Protein AF-A0A5M8FQM2-F1 (afdb_monomer)

Radius of gyration: 14.19 Å; Cα contacts (8 Å, |Δi|>4): 10; chains: 1; bounding box: 37×27×32 Å

Foldseek 3Di:
DPPPPDPVVVVVVVCVVVVPPDVVCVVVVVLVVCLCVVCPPNDDPVSVVCSVVPVDPDPPPPPD

Sequence (64 aa):
AAEFPCITSWLKSWMIPFHGVATKYLTNYLGWRRLLERYKAQLNPLIFLGESLGYTGVQQLTQT

Organism: Pseudomonas veronii (NCBI:txid76761)

Mean predicted aligned error: 11.21 Å

pLDDT: mean 71.04, std 12.17, range [35.19, 83.0]

Secondary structure (DSSP, 8-state):
------HHHHHHHHHGGGTT--GGGHHHHHHHHHHHHHHGGG--HHHHHHHHTT----------

Structure (mmCIF, N/CA/C/O backbone):
data_AF-A0A5M8FQM2-F1
#
_entry.id   AF-A0A5M8FQM2-F1
#
loop_
_atom_site.group_PDB
_atom_site.id
_atom_site.type_symbol
_atom_site.label_atom_id
_atom_site.label_alt_id
_atom_site.label_comp_id
_atom_site.label_asym_id
_atom_site.label_entity_id
_atom_site.label_seq_id
_atom_site.pdbx_PDB_ins_code
_atom_site.Cartn_x
_atom_site.Cartn_y
_atom_site.Cartn_z
_atom_site.occupancy
_atom_site.B_iso_or_equiv
_atom_site.auth_seq_id
_atom_site.auth_comp_id
_atom_site.auth_asym_id
_atom_site.auth_atom_id
_atom_site.pdbx_PDB_model_num
ATOM 1 N N . ALA A 1 1 ? 26.653 -6.896 18.832 1.00 35.19 1 ALA A N 1
ATOM 2 C CA . ALA A 1 1 ? 26.612 -6.134 17.572 1.00 35.19 1 ALA A CA 1
ATOM 3 C C . ALA A 1 1 ? 25.360 -6.564 16.823 1.00 35.19 1 ALA A C 1
ATOM 5 O O . ALA A 1 1 ? 25.270 -7.725 16.454 1.00 35.19 1 ALA A O 1
ATOM 6 N N . ALA A 1 2 ? 24.349 -5.699 16.728 1.00 45.66 2 ALA A N 1
ATOM 7 C CA . ALA A 1 2 ? 23.176 -5.981 15.909 1.00 45.66 2 ALA A CA 1
ATOM 8 C C . ALA A 1 2 ? 23.558 -5.651 14.464 1.00 45.66 2 ALA A C 1
ATOM 10 O O . ALA A 1 2 ? 23.742 -4.484 14.127 1.00 45.66 2 ALA A O 1
ATOM 11 N N . GLU A 1 3 ? 23.775 -6.677 13.648 1.00 50.81 3 GLU A N 1
ATOM 12 C CA . GLU A 1 3 ? 23.978 -6.497 12.216 1.00 50.81 3 GLU A CA 1
ATOM 13 C C . GLU A 1 3 ? 22.682 -5.937 11.634 1.00 50.81 3 GLU A C 1
ATOM 15 O O . GLU A 1 3 ? 21.666 -6.628 11.574 1.00 50.81 3 GLU A O 1
ATOM 20 N N . PHE A 1 4 ? 22.679 -4.657 11.263 1.00 60.06 4 PHE A N 1
ATOM 21 C CA . PHE A 1 4 ? 21.576 -4.099 10.495 1.00 60.06 4 PHE A CA 1
ATOM 22 C C . PHE A 1 4 ? 21.621 -4.762 9.117 1.00 60.06 4 PHE A C 1
ATOM 24 O O . PHE A 1 4 ? 22.604 -4.573 8.394 1.00 60.06 4 PHE A O 1
ATOM 31 N N . PRO A 1 5 ? 20.618 -5.574 8.744 1.00 61.09 5 PRO A N 1
ATOM 32 C CA . PRO A 1 5 ? 20.655 -6.281 7.477 1.00 61.09 5 PRO A CA 1
ATOM 33 C C . PRO A 1 5 ? 20.731 -5.257 6.346 1.00 61.09 5 PRO A C 1
ATOM 35 O O . PRO A 1 5 ? 19.906 -4.345 6.255 1.00 61.09 5 PRO A O 1
ATOM 38 N N . CYS A 1 6 ? 21.747 -5.397 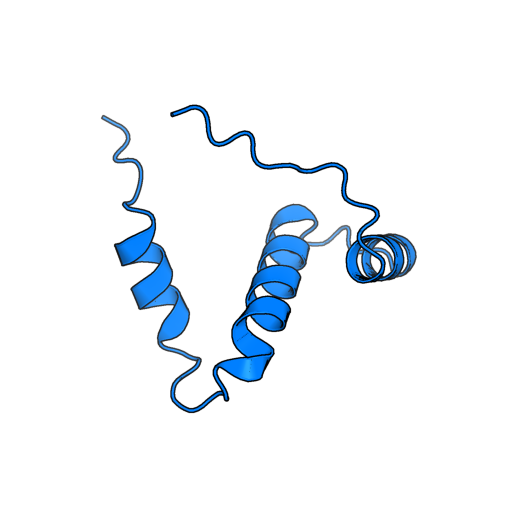5.491 1.00 69.44 6 CYS A N 1
ATOM 39 C CA . CYS A 1 6 ? 21.896 -4.563 4.307 1.00 69.44 6 CYS A CA 1
ATOM 40 C C . CYS A 1 6 ? 20.599 -4.645 3.490 1.00 69.44 6 CYS A C 1
ATOM 42 O O . CYS A 1 6 ? 20.154 -5.727 3.102 1.00 69.44 6 CYS A O 1
ATOM 44 N N . ILE A 1 7 ? 19.975 -3.492 3.238 1.00 64.62 7 ILE A N 1
ATOM 45 C CA . ILE A 1 7 ? 18.632 -3.424 2.644 1.00 64.62 7 ILE A CA 1
ATOM 46 C C . ILE A 1 7 ? 18.567 -4.154 1.294 1.00 64.62 7 ILE A C 1
ATOM 48 O O . ILE A 1 7 ? 17.529 -4.681 0.909 1.00 64.62 7 ILE A O 1
ATOM 52 N N . THR A 1 8 ? 19.706 -4.240 0.599 1.00 68.50 8 THR A N 1
ATOM 53 C CA . THR A 1 8 ? 19.836 -4.888 -0.707 1.00 68.50 8 THR A CA 1
ATOM 54 C C . THR A 1 8 ? 19.855 -6.416 -0.632 1.00 68.50 8 THR A C 1
ATOM 56 O O . THR A 1 8 ? 19.306 -7.060 -1.526 1.00 68.50 8 THR A O 1
ATOM 59 N N . SER A 1 9 ? 20.438 -7.019 0.411 1.00 75.44 9 SER A N 1
ATOM 60 C CA . SER A 1 9 ? 20.485 -8.481 0.564 1.00 75.44 9 SER A CA 1
ATOM 61 C C . SER A 1 9 ? 19.157 -9.039 1.072 1.00 75.44 9 SER A C 1
ATOM 63 O O . SER A 1 9 ? 18.710 -10.073 0.578 1.00 75.44 9 SER A O 1
ATOM 65 N N . TRP A 1 10 ? 18.465 -8.317 1.957 1.00 76.25 10 TRP A N 1
ATOM 6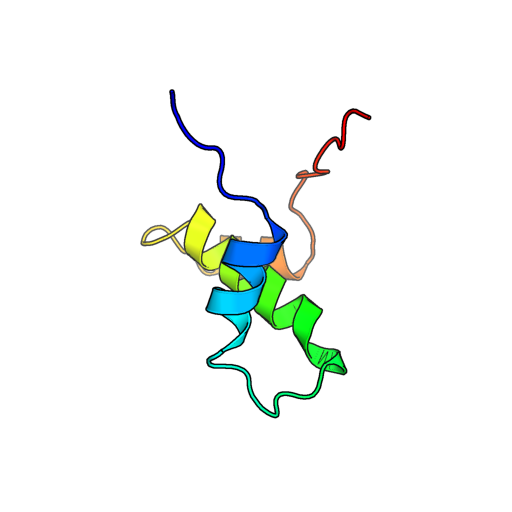6 C CA . TRP A 1 10 ? 17.085 -8.647 2.328 1.00 76.25 10 TRP A CA 1
ATOM 67 C C . TRP A 1 10 ? 16.129 -8.511 1.135 1.00 76.25 10 TRP A C 1
ATOM 69 O O . TRP A 1 10 ? 15.355 -9.428 0.858 1.00 76.25 10 TRP A O 1
ATOM 79 N N . LEU A 1 11 ? 16.229 -7.410 0.379 1.00 74.31 11 LEU A N 1
ATOM 80 C CA . LEU A 1 11 ? 15.364 -7.170 -0.776 1.00 74.31 11 LEU A CA 1
ATOM 81 C C . LEU A 1 11 ? 15.565 -8.227 -1.870 1.00 74.31 11 LEU A C 1
ATOM 83 O O . LEU A 1 11 ? 14.586 -8.707 -2.434 1.00 74.31 11 LEU A O 1
ATOM 87 N N . LYS A 1 12 ? 16.812 -8.640 -2.140 1.00 76.06 12 LYS A N 1
ATOM 88 C CA . LYS A 1 12 ? 17.104 -9.707 -3.112 1.00 76.06 12 LYS A CA 1
ATOM 89 C C . LYS A 1 12 ? 16.459 -11.033 -2.722 1.00 76.06 12 LYS A C 1
ATOM 91 O O . LYS A 1 12 ? 15.782 -11.620 -3.559 1.00 76.06 12 LYS A O 1
ATOM 96 N N . SER A 1 13 ? 16.608 -11.473 -1.472 1.00 79.94 13 SER A N 1
ATOM 97 C CA . SER A 1 13 ? 15.942 -12.692 -0.986 1.00 79.94 13 SER A CA 1
ATOM 98 C C . SER A 1 13 ? 14.419 -12.578 -1.040 1.00 79.94 13 SER A C 1
ATOM 100 O O . SER A 1 13 ? 13.726 -13.542 -1.356 1.00 79.94 13 SER A O 1
ATOM 102 N N . TRP A 1 14 ? 13.891 -11.382 -0.786 1.00 76.88 14 TRP A N 1
ATOM 103 C CA . TRP A 1 14 ? 12.461 -11.106 -0.850 1.00 76.88 14 TRP A CA 1
ATOM 104 C C . TRP A 1 14 ? 11.903 -11.090 -2.280 1.00 76.88 14 TRP A C 1
ATOM 106 O O . TRP A 1 14 ? 10.735 -11.404 -2.483 1.00 76.88 14 TRP A O 1
ATOM 116 N N . MET A 1 15 ? 12.727 -10.763 -3.278 1.00 77.69 15 MET A N 1
ATOM 117 C CA . MET A 1 15 ? 12.338 -10.755 -4.691 1.00 77.69 15 MET A CA 1
ATOM 118 C C . MET A 1 15 ? 12.321 -12.148 -5.342 1.00 77.69 15 M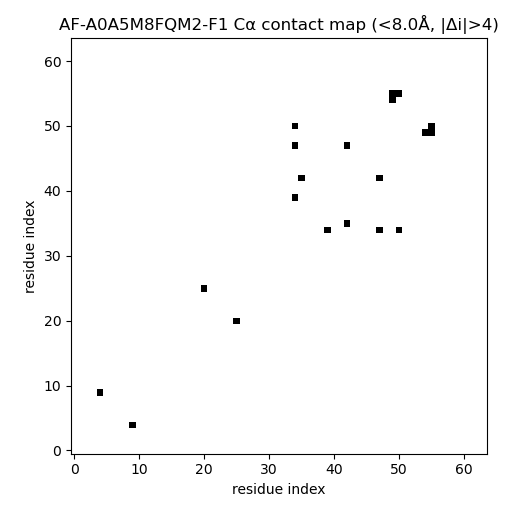ET A C 1
ATOM 120 O O . MET A 1 15 ? 11.747 -12.285 -6.421 1.00 77.69 15 MET A O 1
ATOM 124 N N . ILE A 1 16 ? 12.883 -13.180 -4.700 1.00 79.69 16 ILE A N 1
ATOM 125 C CA . ILE A 1 16 ? 12.939 -14.556 -5.235 1.00 79.69 16 ILE A CA 1
ATOM 126 C C . ILE A 1 16 ? 11.548 -15.097 -5.635 1.00 79.69 16 ILE A C 1
ATOM 128 O O . ILE A 1 16 ? 11.421 -15.647 -6.722 1.00 79.69 16 ILE A O 1
ATOM 132 N N . PRO A 1 17 ? 10.457 -14.919 -4.867 1.00 77.25 17 PRO A N 1
ATOM 133 C CA . PRO A 1 17 ? 9.138 -15.418 -5.272 1.00 77.25 17 PRO A CA 1
ATOM 134 C C . PRO A 1 17 ? 8.531 -14.687 -6.483 1.00 77.25 17 PRO A C 1
ATOM 136 O O . PRO A 1 17 ? 7.556 -15.165 -7.053 1.00 77.25 17 PRO A O 1
ATOM 139 N N . PHE A 1 18 ? 9.076 -13.529 -6.874 1.00 70.56 18 PHE A N 1
ATOM 140 C CA . PHE A 1 18 ? 8.519 -12.656 -7.912 1.00 70.56 18 PHE A CA 1
ATOM 141 C C . PHE A 1 18 ? 9.171 -12.855 -9.295 1.00 70.56 18 PHE A C 1
ATOM 143 O O . PHE A 1 18 ? 9.008 -11.997 -10.168 1.00 70.56 18 PHE A O 1
ATOM 150 N N . HIS A 1 19 ? 9.895 -13.963 -9.527 1.00 66.88 19 HIS A N 1
ATOM 151 C CA . HIS A 1 19 ? 10.480 -14.294 -10.836 1.00 66.88 19 HIS A CA 1
ATOM 152 C C . HIS A 1 19 ? 9.406 -14.264 -11.945 1.00 66.88 19 HIS A C 1
ATOM 154 O O . HIS A 1 19 ? 8.586 -15.170 -12.056 1.00 66.88 19 HIS A O 1
ATOM 160 N N . GLY A 1 20 ? 9.417 -13.209 -12.771 1.00 69.19 20 GLY A N 1
ATOM 161 C CA . GLY A 1 20 ? 8.510 -13.038 -13.915 1.00 69.19 20 GLY A CA 1
ATOM 162 C C . GLY A 1 20 ? 7.353 -12.050 -13.718 1.00 69.19 20 GLY A C 1
ATOM 163 O O . GLY A 1 20 ? 6.606 -11.810 -14.666 1.00 69.19 20 GLY A O 1
ATOM 164 N N . VAL A 1 21 ? 7.198 -11.428 -12.542 1.00 69.19 21 VAL A N 1
ATOM 165 C CA . VAL A 1 21 ? 6.203 -10.356 -12.364 1.00 69.19 21 VAL A CA 1
ATOM 166 C C . VAL A 1 21 ? 6.681 -9.105 -13.092 1.00 69.19 21 VAL A C 1
ATOM 168 O O . VAL A 1 21 ? 7.798 -8.635 -12.875 1.00 69.19 21 VAL A O 1
ATOM 171 N N . ALA A 1 22 ? 5.828 -8.555 -13.959 1.00 65.06 22 ALA A N 1
ATOM 172 C CA . ALA A 1 22 ? 6.128 -7.330 -14.684 1.00 65.06 22 ALA A CA 1
ATOM 173 C C . ALA A 1 22 ? 6.524 -6.228 -13.688 1.00 65.06 22 ALA A C 1
ATOM 175 O O . ALA A 1 22 ? 5.715 -5.793 -12.864 1.00 65.06 22 ALA A O 1
ATOM 176 N N . THR A 1 23 ? 7.769 -5.759 -13.787 1.00 69.19 23 THR A N 1
ATOM 177 C CA . THR A 1 23 ? 8.365 -4.724 -12.923 1.00 69.19 23 THR A CA 1
ATOM 178 C C . THR A 1 23 ? 7.521 -3.451 -12.846 1.00 69.19 23 THR A C 1
ATOM 180 O O . THR A 1 23 ? 7.589 -2.730 -11.855 1.00 69.19 23 THR A O 1
ATOM 183 N N . LYS A 1 24 ? 6.644 -3.227 -13.835 1.00 78.06 24 LYS A N 1
ATOM 184 C CA . LYS A 1 24 ? 5.609 -2.184 -13.855 1.00 78.06 24 LYS A CA 1
ATOM 185 C C . LYS A 1 24 ? 4.736 -2.146 -12.592 1.00 78.06 24 LYS A C 1
ATOM 187 O O . LYS A 1 24 ? 4.325 -1.064 -12.189 1.00 78.06 24 LYS A O 1
ATOM 192 N N . TYR A 1 25 ? 4.456 -3.289 -11.966 1.00 75.19 25 TYR A N 1
ATOM 193 C CA . TYR A 1 25 ? 3.614 -3.361 -10.764 1.00 75.19 25 TYR A CA 1
ATOM 194 C C . TYR A 1 25 ? 4.411 -3.534 -9.468 1.00 75.19 25 TYR A C 1
ATOM 196 O O . TYR A 1 25 ? 3.819 -3.588 -8.391 1.00 75.19 25 TYR A O 1
ATOM 204 N N . LEU A 1 26 ? 5.745 -3.588 -9.543 1.00 78.94 26 LEU A N 1
ATOM 205 C CA . LEU A 1 26 ? 6.608 -3.861 -8.393 1.00 78.94 26 LEU A CA 1
ATOM 206 C C . LEU A 1 26 ? 6.389 -2.857 -7.251 1.00 78.94 26 LEU A C 1
ATOM 208 O O . LEU A 1 26 ? 6.321 -3.251 -6.089 1.00 78.94 26 LEU A O 1
ATOM 212 N N . THR A 1 27 ? 6.190 -1.579 -7.579 1.00 77.62 27 THR A N 1
ATOM 213 C CA . THR A 1 27 ? 5.886 -0.525 -6.600 1.00 77.62 27 THR A CA 1
ATOM 214 C C . THR A 1 27 ? 4.600 -0.814 -5.824 1.00 77.62 27 THR A C 1
ATOM 216 O O . THR A 1 27 ? 4.570 -0.644 -4.606 1.00 77.62 27 THR A O 1
ATOM 219 N N . ASN A 1 28 ? 3.562 -1.323 -6.497 1.00 79.12 28 ASN A N 1
ATOM 220 C CA . ASN A 1 28 ? 2.303 -1.700 -5.854 1.00 79.12 28 ASN A CA 1
ATOM 221 C C . ASN A 1 28 ? 2.496 -2.881 -4.894 1.00 79.12 28 ASN A C 1
ATOM 223 O O . ASN A 1 28 ? 2.019 -2.834 -3.763 1.00 79.12 28 ASN A O 1
ATOM 227 N N . TYR A 1 29 ? 3.247 -3.907 -5.304 1.00 79.19 29 TYR A N 1
ATOM 228 C CA . TYR A 1 29 ? 3.535 -5.064 -4.449 1.00 79.19 29 TYR A CA 1
ATOM 229 C C . TYR A 1 29 ? 4.365 -4.698 -3.214 1.00 79.19 29 TYR A C 1
ATOM 231 O O . TYR A 1 29 ? 4.092 -5.194 -2.121 1.00 79.19 29 TYR A O 1
ATOM 239 N N . LEU A 1 30 ? 5.352 -3.809 -3.363 1.00 79.88 30 LEU A N 1
ATOM 240 C CA . LEU A 1 30 ? 6.151 -3.307 -2.243 1.00 79.88 30 LEU A CA 1
ATOM 241 C C . LEU A 1 30 ? 5.309 -2.465 -1.278 1.00 79.88 30 LEU A C 1
ATOM 243 O O . LEU A 1 30 ? 5.446 -2.609 -0.061 1.00 79.88 30 LEU A O 1
ATOM 247 N N . GLY A 1 31 ? 4.411 -1.630 -1.809 1.00 79.88 31 GLY A N 1
ATOM 248 C CA . GLY A 1 31 ? 3.445 -0.874 -1.012 1.00 79.88 31 GLY A CA 1
ATOM 249 C C . GLY A 1 31 ? 2.534 -1.794 -0.201 1.00 79.88 31 GLY A C 1
ATOM 250 O O . GLY A 1 31 ? 2.428 -1.651 1.016 1.00 79.88 31 GLY A O 1
ATOM 251 N N . TRP A 1 32 ? 1.958 -2.812 -0.842 1.00 78.56 32 TRP A N 1
ATOM 252 C CA . TRP A 1 32 ? 1.105 -3.791 -0.167 1.00 78.56 32 TRP A CA 1
ATOM 253 C C . TRP A 1 32 ? 1.867 -4.614 0.865 1.00 78.56 32 TRP A C 1
ATOM 255 O O . TRP A 1 32 ? 1.351 -4.860 1.952 1.00 78.56 32 TRP A O 1
ATOM 265 N N . ARG A 1 33 ? 3.113 -5.009 0.589 1.00 79.81 33 ARG A N 1
ATOM 266 C CA . ARG A 1 33 ? 3.915 -5.716 1.591 1.00 79.81 33 ARG A CA 1
ATOM 267 C C . ARG A 1 33 ? 4.170 -4.851 2.821 1.00 79.81 33 ARG A C 1
ATOM 269 O O . ARG A 1 33 ? 3.988 -5.347 3.928 1.00 79.81 33 ARG A O 1
ATOM 276 N N . ARG A 1 34 ? 4.556 -3.584 2.636 1.00 80.81 34 ARG A N 1
ATOM 277 C CA . ARG A 1 34 ? 4.763 -2.632 3.741 1.00 80.81 34 ARG A CA 1
ATOM 278 C C . ARG A 1 34 ? 3.500 -2.455 4.573 1.00 80.81 34 ARG A C 1
ATOM 280 O O . ARG A 1 34 ? 3.583 -2.450 5.797 1.00 80.81 34 ARG A O 1
ATOM 287 N N . LEU A 1 35 ? 2.3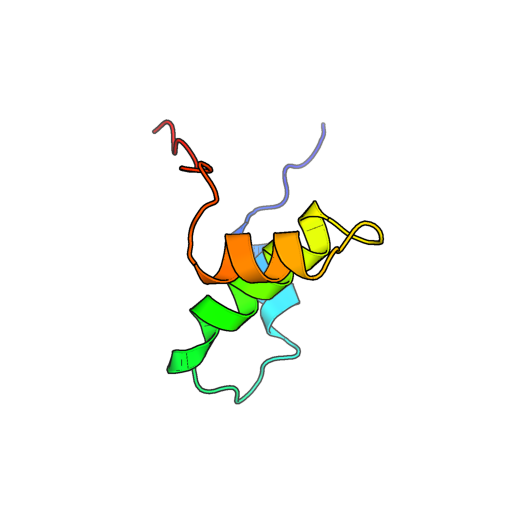46 -2.368 3.917 1.00 80.88 35 LEU A N 1
ATOM 288 C CA . LEU A 1 35 ? 1.046 -2.307 4.576 1.00 80.88 35 LEU A CA 1
ATOM 289 C C . LEU A 1 35 ? 0.803 -3.548 5.450 1.00 80.88 35 LEU A C 1
ATOM 291 O O . LEU A 1 35 ? 0.526 -3.433 6.643 1.00 80.88 35 LEU A O 1
ATOM 295 N N . LEU A 1 36 ? 0.958 -4.742 4.874 1.00 82.19 36 LEU A N 1
ATOM 296 C CA . LEU A 1 36 ? 0.776 -6.007 5.590 1.00 82.19 36 LEU A CA 1
ATOM 297 C C . LEU A 1 36 ? 1.762 -6.153 6.761 1.00 82.19 36 LEU A C 1
ATOM 299 O O . LEU A 1 36 ? 1.399 -6.653 7.821 1.00 82.19 36 LEU A O 1
ATOM 303 N N . GLU A 1 37 ? 3.003 -5.705 6.594 1.00 83.00 37 GLU A N 1
ATOM 304 C CA . GLU A 1 37 ? 4.046 -5.792 7.618 1.00 83.00 37 GLU A CA 1
ATOM 305 C C . GLU A 1 37 ? 3.838 -4.783 8.756 1.00 83.00 37 GLU A C 1
ATOM 307 O O . GLU A 1 37 ? 4.068 -5.118 9.922 1.00 83.00 37 GLU A O 1
ATOM 312 N N . ARG A 1 38 ? 3.337 -3.582 8.434 1.00 81.25 38 ARG A N 1
ATOM 313 C CA . ARG A 1 38 ? 3.007 -2.526 9.399 1.00 81.25 38 ARG A CA 1
ATOM 314 C C . ARG A 1 38 ? 1.785 -2.872 10.245 1.00 81.25 38 ARG A C 1
ATOM 316 O O . ARG A 1 38 ? 1.833 -2.700 11.458 1.00 81.25 38 ARG A O 1
ATOM 323 N N . TYR A 1 39 ? 0.703 -3.333 9.621 1.00 82.75 39 TYR A N 1
ATOM 324 C CA . TYR A 1 39 ? -0.580 -3.523 10.307 1.00 82.75 39 TYR A CA 1
ATOM 325 C C . TYR A 1 39 ? -0.846 -4.973 10.726 1.00 82.75 39 TYR A C 1
ATOM 327 O O . TYR A 1 39 ? -1.672 -5.204 11.608 1.00 82.75 39 TYR A O 1
ATOM 335 N N . LYS A 1 40 ? -0.139 -5.956 10.152 1.00 79.88 40 LYS A N 1
ATOM 336 C CA . LYS A 1 40 ? -0.280 -7.393 10.451 1.00 79.88 40 LYS A CA 1
ATOM 337 C C . LYS A 1 40 ? -1.752 -7.826 10.544 1.00 79.88 40 LYS A C 1
ATOM 339 O O . LYS A 1 40 ? -2.469 -7.769 9.553 1.00 79.88 40 LYS A O 1
ATOM 344 N N . ALA A 1 41 ? -2.206 -8.251 11.726 1.00 74.62 41 ALA A N 1
ATOM 345 C CA . ALA A 1 41 ? -3.567 -8.725 11.977 1.00 74.62 41 ALA A CA 1
ATOM 346 C C . ALA A 1 41 ? -4.593 -7.600 12.228 1.00 74.62 41 ALA A C 1
ATOM 348 O O . ALA A 1 41 ? -5.784 -7.876 12.315 1.00 74.62 41 ALA A O 1
ATOM 349 N N . GLN A 1 42 ? -4.162 -6.340 12.343 1.00 78.50 42 GLN A N 1
ATOM 350 C CA . GLN A 1 42 ? -5.025 -5.181 12.609 1.00 78.50 42 GLN A CA 1
AT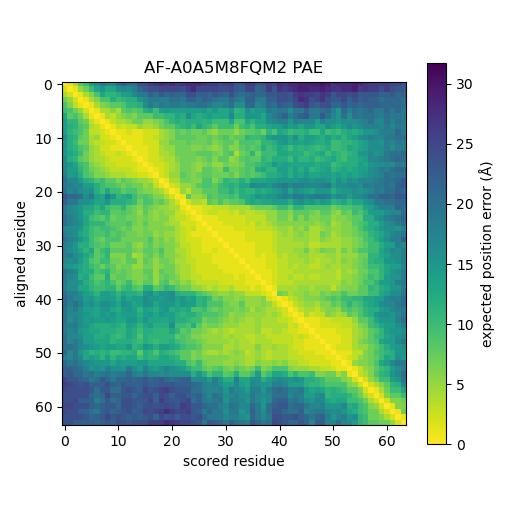OM 351 C C . GLN A 1 42 ? -5.467 -4.456 11.327 1.00 78.50 42 GLN A C 1
ATOM 353 O O . GLN A 1 42 ? -5.802 -3.272 11.348 1.00 78.50 42 GLN A O 1
ATOM 358 N N . LEU A 1 43 ? -5.457 -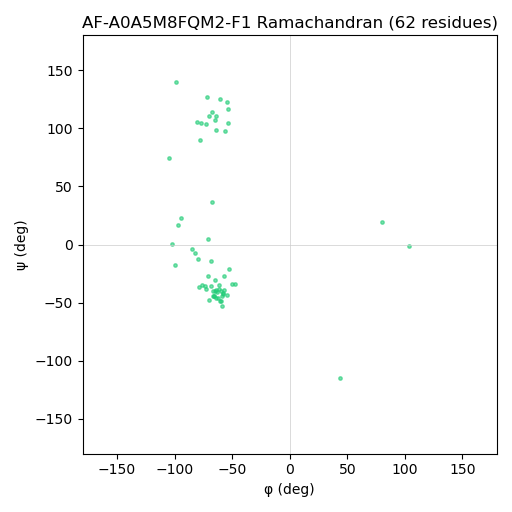5.154 10.190 1.00 76.12 43 LEU A N 1
ATOM 359 C CA . LEU A 1 43 ? -5.890 -4.598 8.914 1.00 76.12 43 LEU A CA 1
ATOM 360 C C . LEU A 1 43 ? -7.404 -4.384 8.911 1.00 76.12 43 LEU A C 1
ATOM 362 O O . LEU A 1 43 ? -8.189 -5.327 8.871 1.00 76.12 43 LEU A O 1
ATOM 366 N N . ASN A 1 44 ? -7.802 -3.117 8.919 1.00 81.50 44 ASN A N 1
ATOM 367 C CA . ASN A 1 44 ? -9.176 -2.684 8.705 1.00 81.50 44 ASN A CA 1
ATOM 368 C C . ASN A 1 44 ? -9.333 -2.226 7.237 1.00 81.50 44 ASN A C 1
ATOM 370 O O . ASN A 1 44 ? -8.439 -1.540 6.732 1.00 81.50 44 ASN A O 1
ATOM 374 N N . PRO A 1 45 ? -10.446 -2.536 6.545 1.00 80.31 45 PRO A N 1
ATOM 375 C CA . PRO A 1 45 ? -10.737 -2.016 5.204 1.00 80.31 45 PRO A CA 1
ATOM 376 C C . PRO A 1 45 ? -10.546 -0.497 5.042 1.00 80.31 45 PRO A C 1
ATOM 378 O O . PRO A 1 45 ? -10.091 -0.046 3.992 1.00 80.31 45 PRO A O 1
ATOM 381 N N . LEU A 1 46 ? -10.820 0.297 6.083 1.00 82.44 46 LEU A N 1
ATOM 382 C CA . LEU A 1 46 ? -10.595 1.749 6.070 1.00 82.44 46 LEU A CA 1
ATOM 383 C C . LEU A 1 46 ? -9.108 2.120 6.030 1.00 82.44 46 LEU A C 1
ATOM 385 O O . LEU A 1 46 ? -8.733 3.077 5.358 1.00 82.44 46 LEU A O 1
ATOM 389 N N . ILE A 1 47 ? -8.258 1.343 6.705 1.00 81.19 47 ILE A N 1
ATOM 390 C CA . ILE A 1 47 ? -6.800 1.509 6.652 1.00 81.19 47 ILE A CA 1
ATOM 391 C C . ILE A 1 47 ? -6.310 1.175 5.241 1.00 81.19 47 ILE A C 1
ATOM 393 O O . ILE A 1 47 ? -5.553 1.944 4.660 1.00 81.19 47 ILE A O 1
ATOM 397 N N . PHE A 1 48 ? -6.801 0.080 4.652 1.00 78.06 48 PHE A N 1
ATOM 398 C CA . PHE A 1 48 ? -6.445 -0.321 3.287 1.00 78.06 48 PHE A CA 1
ATOM 399 C C . PHE A 1 48 ? -6.806 0.754 2.250 1.00 78.06 48 PHE A C 1
ATOM 401 O O . PHE A 1 48 ? -5.997 1.079 1.377 1.00 78.06 48 PHE A O 1
ATOM 408 N N . LEU A 1 49 ? -8.004 1.335 2.365 1.00 81.62 49 LEU A N 1
ATOM 409 C CA . LEU A 1 49 ? -8.446 2.426 1.499 1.00 81.62 49 LEU A C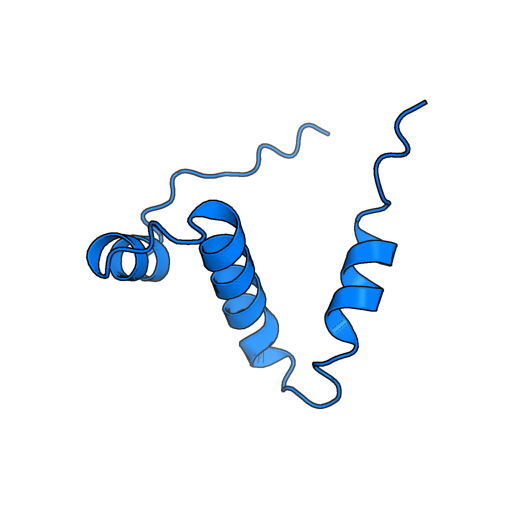A 1
ATOM 410 C C . LEU A 1 49 ? -7.609 3.691 1.720 1.00 81.62 49 LEU A C 1
ATOM 412 O O . LEU A 1 49 ? -7.165 4.303 0.751 1.00 81.62 49 LEU A O 1
ATOM 416 N N . GLY A 1 50 ? -7.346 4.049 2.979 1.00 82.06 50 GLY A N 1
ATOM 417 C CA . GLY A 1 50 ? -6.524 5.206 3.324 1.00 82.06 50 GLY A CA 1
ATOM 418 C C . GLY A 1 50 ? -5.114 5.126 2.731 1.00 82.06 50 GLY A C 1
ATOM 419 O O . GLY A 1 50 ? -4.603 6.090 2.165 1.00 82.06 50 GLY A O 1
ATOM 420 N N . GLU A 1 51 ? -4.513 3.944 2.796 1.00 80.31 51 GLU A N 1
ATOM 421 C CA . GLU A 1 51 ? -3.167 3.671 2.288 1.00 80.31 51 GLU A CA 1
ATOM 422 C C . GLU A 1 51 ? -3.118 3.641 0.757 1.00 80.31 51 GLU A C 1
ATOM 424 O O . GLU A 1 51 ? -2.198 4.191 0.156 1.00 80.31 51 GLU A O 1
ATOM 429 N N . SER A 1 52 ? -4.149 3.086 0.115 1.00 76.88 52 SER A N 1
ATOM 430 C CA . SER A 1 52 ? -4.278 3.084 -1.351 1.00 76.88 52 SER A CA 1
ATOM 431 C C . SER A 1 52 ? -4.450 4.494 -1.926 1.00 76.88 52 SER A C 1
ATOM 433 O O . SER A 1 52 ? -4.014 4.764 -3.042 1.00 76.88 52 SER A O 1
ATOM 435 N N . LEU A 1 53 ? -5.073 5.392 -1.158 1.00 80.62 53 LEU A N 1
ATOM 436 C CA . LEU A 1 53 ? -5.257 6.804 -1.502 1.00 80.62 53 LEU A CA 1
ATOM 437 C C . LEU A 1 53 ? -4.050 7.680 -1.118 1.00 80.62 53 LEU A C 1
ATOM 439 O O . LEU A 1 53 ? -4.037 8.868 -1.430 1.00 80.62 53 LEU A O 1
ATOM 443 N N . GLY A 1 54 ? -3.027 7.110 -0.470 1.00 71.31 54 GLY A N 1
ATOM 444 C CA . GLY A 1 54 ? -1.803 7.825 -0.106 1.00 71.31 54 GLY A CA 1
ATOM 445 C C . GLY A 1 54 ? -1.914 8.692 1.151 1.00 71.31 54 GLY A C 1
ATOM 446 O O . GLY A 1 54 ? -1.069 9.559 1.362 1.00 71.31 54 GLY A O 1
ATOM 447 N N . TYR A 1 55 ? -2.901 8.456 2.023 1.00 68.81 55 TYR A N 1
ATOM 448 C CA . TYR A 1 55 ? -3.065 9.204 3.282 1.00 68.81 55 TYR A CA 1
ATOM 449 C C . TYR A 1 55 ? -2.001 8.890 4.347 1.00 68.81 55 TYR A C 1
ATOM 451 O O . TYR A 1 55 ? -2.053 9.398 5.468 1.00 68.81 55 TYR A O 1
ATOM 459 N N . THR A 1 56 ? -0.998 8.081 4.018 1.00 62.38 56 THR A N 1
ATOM 460 C CA . THR A 1 56 ? 0.130 7.823 4.905 1.00 62.38 56 THR A CA 1
ATOM 461 C C . THR A 1 56 ? 1.115 8.977 4.907 1.00 62.38 56 THR A C 1
ATOM 463 O O . THR A 1 56 ? 1.948 9.095 4.009 1.00 62.38 56 THR A O 1
ATOM 466 N N . GLY A 1 57 ? 1.105 9.766 5.979 1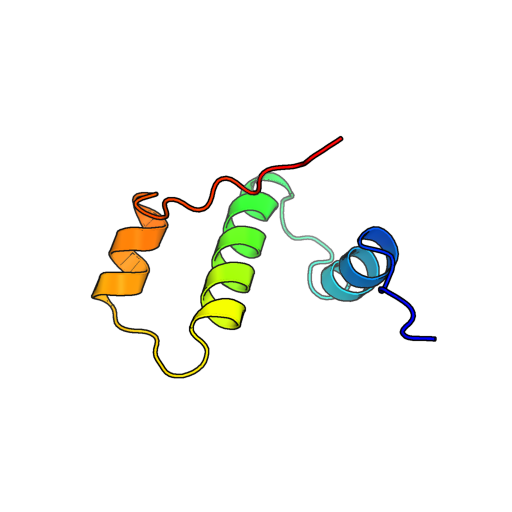.00 56.09 57 GLY A N 1
ATOM 467 C CA . GLY A 1 57 ? 2.124 10.773 6.296 1.00 56.09 57 GLY A CA 1
ATOM 468 C C . GLY A 1 57 ? 3.506 10.198 6.640 1.00 56.09 57 GLY A C 1
ATOM 469 O O . GLY A 1 57 ? 4.183 10.718 7.519 1.00 56.09 57 GLY A O 1
ATOM 470 N N . VAL A 1 58 ? 3.937 9.112 5.993 1.00 55.19 58 VAL A N 1
ATOM 471 C CA . VAL A 1 58 ? 5.259 8.516 6.213 1.00 55.19 58 VAL A CA 1
ATOM 472 C C . VAL A 1 58 ? 6.153 8.864 5.036 1.00 55.19 58 VAL A C 1
ATOM 474 O O . VAL A 1 58 ? 6.471 8.033 4.187 1.00 55.19 58 VAL A O 1
ATOM 477 N N . GLN A 1 59 ? 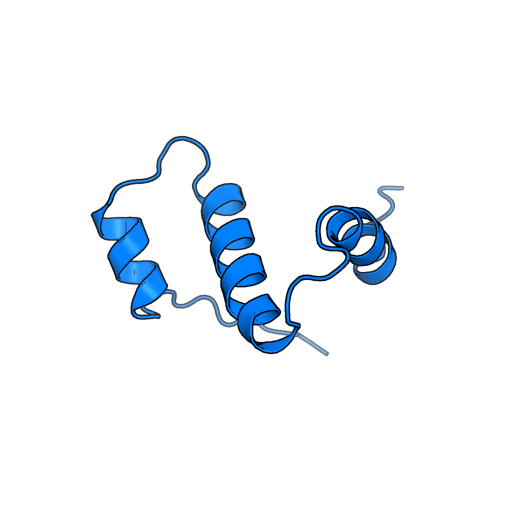6.583 10.122 5.015 1.00 49.53 59 GLN A N 1
ATOM 478 C CA . GLN A 1 59 ? 7.852 10.461 4.395 1.00 49.53 59 GLN A CA 1
ATOM 479 C C . GLN A 1 59 ? 8.930 9.749 5.215 1.00 49.53 59 GLN A C 1
ATOM 481 O O . GLN A 1 59 ? 9.153 10.071 6.381 1.00 49.53 59 GLN A O 1
ATOM 486 N N . GLN A 1 60 ? 9.568 8.728 4.640 1.00 53.16 60 GLN A N 1
ATOM 487 C CA . GLN A 1 60 ? 10.831 8.249 5.186 1.00 53.16 60 GLN A CA 1
ATOM 488 C C . GLN A 1 60 ? 11.817 9.403 5.024 1.00 53.16 60 GLN A C 1
ATOM 490 O O . GLN A 1 60 ? 12.330 9.621 3.927 1.00 53.16 60 GLN A O 1
ATOM 495 N N . LEU A 1 61 ? 12.028 10.168 6.097 1.00 45.09 61 LEU A N 1
ATOM 496 C CA . LEU A 1 61 ? 13.151 11.085 6.206 1.00 45.09 61 LEU A CA 1
ATOM 497 C C . LEU A 1 61 ? 14.408 10.246 5.988 1.00 45.09 61 LEU A C 1
ATOM 499 O O . LEU A 1 61 ? 14.866 9.524 6.871 1.00 45.09 61 LEU A O 1
ATOM 503 N N . THR A 1 62 ? 14.907 10.281 4.759 1.00 46.16 62 THR A N 1
ATOM 504 C CA . THR A 1 62 ? 16.237 9.794 4.438 1.00 46.16 62 THR A CA 1
ATOM 505 C C . THR A 1 62 ? 17.153 10.909 4.903 1.00 46.16 62 THR A C 1
ATOM 507 O O . THR A 1 62 ? 17.366 11.883 4.189 1.00 46.16 62 THR A O 1
ATOM 510 N N . GLN A 1 63 ? 17.577 10.828 6.161 1.00 41.41 63 GLN A N 1
ATOM 511 C CA . GLN A 1 63 ? 18.636 11.679 6.670 1.00 41.41 63 GLN A CA 1
ATOM 512 C C . GLN A 1 63 ? 19.941 11.166 6.049 1.00 41.41 63 GLN A C 1
ATOM 514 O O . GLN A 1 63 ? 20.403 10.080 6.396 1.00 41.41 63 GLN A O 1
ATOM 519 N N . THR A 1 64 ? 20.439 11.899 5.054 1.00 47.31 64 THR A N 1
ATOM 520 C CA . THR A 1 64 ? 21.782 11.744 4.469 1.00 47.31 64 THR A CA 1
ATOM 521 C C . THR A 1 64 ? 22.836 12.386 5.346 1.00 47.31 64 THR A C 1
ATOM 523 O O . THR A 1 64 ? 22.537 13.483 5.874 1.00 47.31 64 THR A O 1
#

Solvent-accessible surface area (backbone atoms only — not comparable to full-atom values): 4234 Å² total; per-residue (Å²): 133,85,79,76,75,55,69,66,61,56,48,54,65,66,47,61,88,49,78,83,61,64,69,90,49,45,67,59,55,53,50,51,48,51,50,48,68,73,43,58,93,70,71,44,73,67,55,55,52,38,52,75,72,59,70,62,90,70,75,78,80,78,83,125